Protein AF-A0A662KQ57-F1 (afdb_monomer_lite)

Radius of gyration: 14.55 Å; chains: 1; bounding box: 35×21×36 Å

Structure (mmCIF, N/CA/C/O backbone):
data_AF-A0A662KQ57-F1
#
_entry.id   AF-A0A662KQ57-F1
#
loop_
_atom_site.group_PDB
_atom_site.id
_atom_site.type_symbol
_atom_site.label_atom_id
_atom_site.label_alt_id
_atom_site.label_comp_id
_atom_site.label_asym_id
_atom_site.label_entity_id
_atom_site.label_seq_id
_atom_site.pdbx_PDB_ins_code
_atom_site.Cartn_x
_atom_site.Cartn_y
_atom_site.Cartn_z
_atom_site.occupancy
_atom_site.B_iso_or_equiv
_atom_site.auth_seq_id
_atom_site.auth_comp_id
_atom_site.auth_asym_id
_atom_site.auth_atom_id
_atom_site.pdbx_PDB_model_num
ATOM 1 N N . MET A 1 1 ? -5.363 3.107 -17.213 1.00 71.94 1 MET A N 1
ATOM 2 C CA . MET A 1 1 ? -5.212 4.479 -16.712 1.00 71.94 1 MET A CA 1
ATOM 3 C C . MET A 1 1 ? -6.404 4.831 -15.868 1.00 71.94 1 MET A C 1
ATOM 5 O O . MET A 1 1 ? -7.376 5.400 -16.358 1.00 71.94 1 MET A O 1
ATOM 9 N N . ASP A 1 2 ? -6.318 4.412 -14.615 1.00 93.06 2 ASP A N 1
ATOM 10 C CA . ASP A 1 2 ? -7.042 5.018 -13.504 1.00 93.06 2 ASP A CA 1
ATOM 11 C C . ASP A 1 2 ? -6.127 6.019 -12.771 1.00 93.06 2 ASP A C 1
ATOM 13 O O . ASP A 1 2 ? -5.057 6.381 -13.267 1.00 93.06 2 ASP A O 1
ATOM 17 N N . GLU A 1 3 ? -6.571 6.497 -11.613 1.00 95.81 3 GLU A N 1
ATOM 18 C CA . GLU A 1 3 ? -5.847 7.482 -10.804 1.00 95.81 3 GLU A CA 1
ATOM 19 C C . GLU A 1 3 ? -4.532 6.915 -10.250 1.00 95.81 3 GLU A C 1
ATOM 21 O O . GLU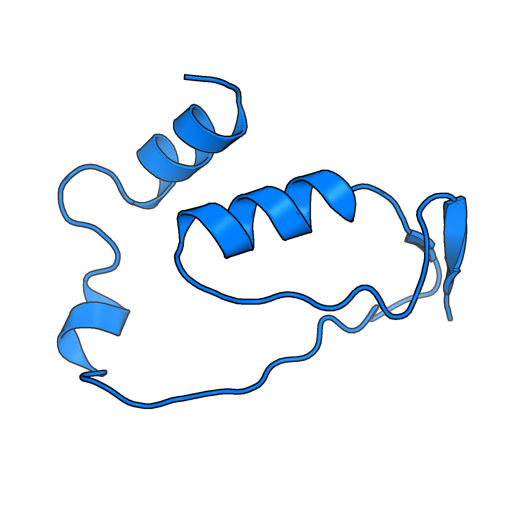 A 1 3 ? -3.531 7.624 -10.230 1.00 95.81 3 GLU A O 1
ATOM 26 N N . ILE A 1 4 ? -4.492 5.625 -9.893 1.00 96.06 4 ILE A N 1
ATOM 27 C CA . ILE A 1 4 ? -3.264 4.963 -9.430 1.00 96.06 4 ILE A CA 1
ATOM 28 C C . ILE A 1 4 ? -2.207 4.960 -10.540 1.00 96.06 4 ILE A C 1
ATOM 30 O O . ILE A 1 4 ? -1.059 5.311 -10.280 1.00 96.06 4 ILE A O 1
ATOM 34 N N . ASP A 1 5 ? -2.584 4.625 -11.781 1.00 94.50 5 ASP A N 1
ATOM 35 C CA . ASP A 1 5 ? -1.651 4.682 -12.917 1.00 94.50 5 ASP A CA 1
ATOM 36 C C . ASP A 1 5 ? -1.098 6.099 -13.119 1.00 94.50 5 ASP A C 1
ATOM 38 O O . ASP A 1 5 ? 0.087 6.267 -13.397 1.00 94.50 5 ASP A O 1
ATOM 42 N N . PHE A 1 6 ? -1.954 7.116 -12.970 1.00 96.31 6 PHE A N 1
ATOM 43 C CA . PHE A 1 6 ? -1.554 8.515 -13.099 1.00 96.31 6 PHE A CA 1
ATOM 44 C C . PHE A 1 6 ? -0.547 8.923 -12.015 1.00 96.31 6 PHE A C 1
ATOM 46 O O . PHE A 1 6 ? 0.480 9.512 -12.343 1.00 96.31 6 PHE A O 1
ATOM 53 N N . TYR A 1 7 ? -0.794 8.573 -10.749 1.00 96.31 7 TYR A N 1
ATOM 54 C CA . TYR A 1 7 ? 0.124 8.893 -9.649 1.00 96.31 7 TYR A CA 1
ATOM 55 C C . TYR A 1 7 ? 1.458 8.147 -9.761 1.00 96.31 7 TYR A C 1
ATOM 57 O O . TYR A 1 7 ? 2.507 8.721 -9.476 1.00 96.31 7 TYR A O 1
ATOM 65 N N . LEU A 1 8 ? 1.443 6.893 -10.224 1.00 96.06 8 LEU A N 1
ATOM 66 C CA . LEU A 1 8 ? 2.672 6.138 -10.481 1.00 96.06 8 LEU A CA 1
ATOM 67 C C . LEU A 1 8 ? 3.482 6.740 -11.637 1.00 96.06 8 LEU A C 1
ATOM 69 O O . LEU A 1 8 ? 4.704 6.825 -11.537 1.00 96.06 8 LEU A O 1
ATOM 73 N N . GLU A 1 9 ? 2.829 7.173 -12.721 1.00 95.31 9 GLU A N 1
ATOM 74 C CA . GLU A 1 9 ? 3.509 7.855 -13.832 1.00 95.31 9 GLU A CA 1
ATOM 75 C C . GLU A 1 9 ? 4.081 9.214 -13.402 1.00 95.31 9 GLU A C 1
ATOM 77 O O . GLU A 1 9 ? 5.185 9.564 -13.822 1.00 95.31 9 GLU A O 1
ATOM 82 N N . GLU A 1 10 ? 3.364 9.964 -12.559 1.00 96.56 10 GLU A N 1
ATOM 83 C CA . GLU A 1 10 ? 3.832 11.242 -12.012 1.00 96.56 10 GLU A CA 1
ATOM 84 C C . GLU A 1 10 ? 5.128 11.075 -11.202 1.00 96.56 10 GLU A C 1
ATOM 86 O O . GLU A 1 10 ? 6.081 11.826 -11.420 1.00 96.56 10 GLU A O 1
ATOM 91 N N . ASP A 1 11 ? 5.177 10.083 -10.308 1.00 96.69 11 ASP A N 1
ATOM 92 C CA . ASP A 1 11 ? 6.304 9.874 -9.390 1.00 96.69 11 ASP A CA 1
ATOM 93 C C . ASP A 1 11 ? 7.505 9.194 -10.071 1.00 96.69 11 ASP A C 1
ATOM 95 O O . ASP A 1 11 ? 8.645 9.650 -9.963 1.00 96.69 11 ASP A O 1
ATOM 99 N N . LEU A 1 12 ? 7.261 8.127 -10.841 1.00 94.88 12 LEU A N 1
ATOM 100 C CA . LEU A 1 12 ? 8.323 7.307 -11.439 1.00 94.88 12 LEU A CA 1
ATOM 101 C C . LEU A 1 12 ? 8.764 7.795 -12.817 1.00 94.88 12 LEU A C 1
ATOM 103 O O . LEU A 1 12 ? 9.886 7.510 -13.235 1.00 94.88 12 LEU A O 1
ATOM 107 N N . ASN A 1 13 ? 7.901 8.507 -13.545 1.00 92.56 13 ASN A N 1
ATOM 108 C CA . ASN A 1 13 ? 8.123 8.920 -14.929 1.00 92.56 13 ASN A CA 1
ATOM 109 C C . ASN A 1 13 ? 8.686 7.774 -15.817 1.00 92.56 13 ASN A C 1
ATOM 111 O O . ASN A 1 13 ? 8.294 6.616 -15.683 1.00 92.56 13 ASN A O 1
ATOM 115 N N . LYS A 1 14 ? 9.563 8.077 -16.783 1.00 90.06 14 LYS A N 1
ATOM 116 C CA . LYS A 1 14 ? 10.197 7.068 -17.656 1.00 90.06 14 LYS A CA 1
ATOM 117 C C . LYS A 1 14 ? 11.490 6.482 -17.087 1.00 90.06 14 LYS A C 1
ATOM 119 O O . LYS A 1 14 ? 11.931 5.443 -17.570 1.00 90.06 14 LYS A O 1
ATOM 124 N N . GLU A 1 15 ? 12.126 7.170 -16.147 1.00 92.69 15 GLU A N 1
ATOM 125 C CA . GLU A 1 15 ? 13.423 6.804 -15.572 1.00 92.69 15 GLU A CA 1
ATOM 126 C C . GLU A 1 15 ? 13.279 5.866 -14.363 1.00 92.69 15 GLU A C 1
ATOM 128 O O . GLU A 1 15 ? 14.204 5.106 -14.068 1.00 92.69 15 GLU A O 1
ATOM 133 N N . GLY A 1 16 ? 12.114 5.859 -13.708 1.00 93.88 16 GLY A N 1
ATOM 134 C CA . GLY A 1 16 ? 11.857 5.106 -12.483 1.00 93.88 16 GLY A CA 1
ATOM 135 C C . GLY A 1 16 ? 12.562 5.700 -11.259 1.00 93.88 16 GLY A C 1
ATOM 136 O O . GLY A 1 16 ? 13.070 6.821 -11.286 1.00 93.88 16 GLY A O 1
ATOM 137 N N . ASP A 1 17 ? 12.640 4.924 -10.174 1.00 95.44 17 ASP A N 1
ATOM 138 C CA . ASP A 1 17 ? 13.418 5.297 -8.987 1.00 95.44 17 ASP A CA 1
ATOM 139 C C . ASP A 1 17 ? 14.910 4.985 -9.189 1.00 95.44 17 ASP A C 1
ATOM 141 O O . ASP A 1 17 ? 15.397 3.877 -8.938 1.00 95.44 17 ASP A O 1
ATOM 145 N N . ILE A 1 18 ? 15.660 5.996 -9.630 1.00 96.06 18 ILE A N 1
ATOM 146 C CA . ILE A 1 18 ? 17.103 5.891 -9.880 1.00 96.06 18 ILE A CA 1
ATOM 147 C C . ILE A 1 18 ? 17.914 5.526 -8.630 1.00 96.06 18 ILE A C 1
ATOM 149 O O . ILE A 1 18 ? 18.985 4.929 -8.758 1.00 96.06 18 ILE A O 1
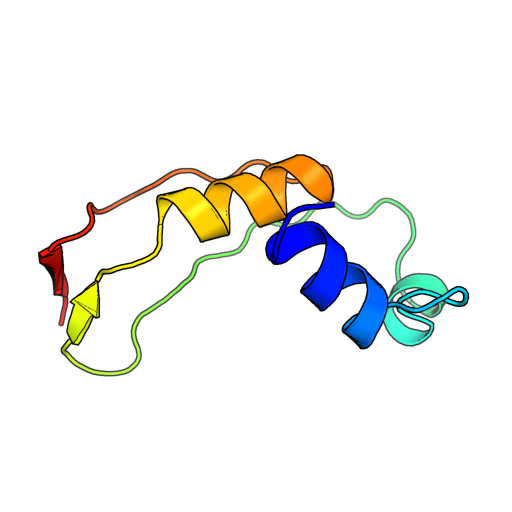ATOM 153 N N . THR A 1 19 ? 17.438 5.867 -7.429 1.00 96.00 19 THR A N 1
ATOM 154 C CA . THR A 1 19 ? 18.169 5.607 -6.182 1.00 96.00 19 THR A CA 1
ATOM 155 C C . THR A 1 19 ? 18.061 4.135 -5.832 1.00 96.00 19 THR A C 1
ATOM 157 O O . THR A 1 19 ? 19.086 3.473 -5.664 1.00 96.00 19 THR A O 1
ATOM 160 N N . SER A 1 20 ? 16.837 3.604 -5.806 1.00 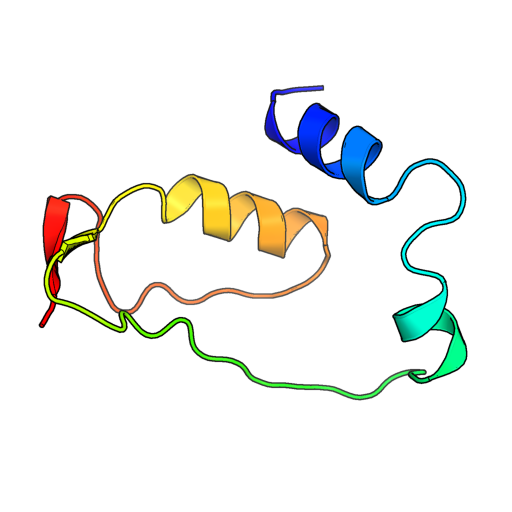94.88 20 SER A N 1
ATOM 161 C CA . SER A 1 20 ? 16.606 2.183 -5.538 1.00 94.88 20 SER A CA 1
ATOM 162 C C . SER A 1 20 ? 17.265 1.300 -6.597 1.00 94.88 20 SER A C 1
ATOM 164 O O . SER A 1 20 ? 17.982 0.369 -6.238 1.00 94.88 20 SER A O 1
ATOM 166 N N . ASN A 1 21 ? 17.150 1.661 -7.882 1.00 94.12 21 ASN A N 1
ATOM 167 C CA . ASN A 1 21 ? 17.788 0.939 -8.993 1.00 94.12 21 ASN A CA 1
ATOM 168 C C . ASN A 1 21 ? 19.329 0.940 -8.937 1.00 94.12 21 ASN A C 1
ATOM 170 O O . ASN A 1 21 ? 19.965 0.082 -9.547 1.00 94.12 21 ASN A O 1
ATOM 174 N N . SER A 1 22 ? 19.939 1.911 -8.249 1.00 97.00 22 SER A N 1
ATOM 175 C CA . SER A 1 22 ? 21.400 2.002 -8.100 1.00 97.00 22 SER A CA 1
ATOM 176 C C . SER A 1 22 ? 21.932 1.265 -6.869 1.00 97.00 22 SER A C 1
ATOM 178 O O . SER A 1 22 ? 23.130 0.985 -6.804 1.00 97.00 22 SER A O 1
ATOM 180 N N . ILE A 1 23 ? 21.078 1.011 -5.874 1.00 97.50 23 ILE A N 1
ATOM 181 C CA . ILE A 1 23 ? 21.469 0.445 -4.575 1.00 97.50 23 ILE A CA 1
ATOM 182 C C . ILE A 1 23 ? 21.103 -1.035 -4.481 1.00 97.50 23 ILE A C 1
ATOM 184 O O . ILE A 1 23 ? 21.910 -1.819 -3.985 1.00 97.50 23 ILE A O 1
ATOM 188 N N . PHE A 1 24 ? 19.904 -1.401 -4.930 1.00 95.88 24 PHE A N 1
ATOM 189 C CA . PHE A 1 24 ? 19.341 -2.735 -4.752 1.00 95.88 24 PHE A CA 1
ATOM 190 C C . PHE A 1 24 ? 19.429 -3.570 -6.029 1.00 95.88 24 PHE A C 1
ATOM 192 O O . PHE A 1 24 ? 19.546 -3.054 -7.141 1.00 95.88 24 PHE A O 1
ATOM 199 N N . THR A 1 25 ? 19.371 -4.885 -5.853 1.00 94.81 25 THR A N 1
ATOM 200 C CA . THR A 1 25 ? 19.351 -5.882 -6.920 1.00 94.81 25 THR A CA 1
ATOM 201 C C . THR A 1 25 ? 18.147 -6.810 -6.767 1.00 94.81 25 THR A C 1
ATOM 203 O O . THR A 1 25 ? 17.108 -6.552 -7.368 1.00 94.81 25 THR A O 1
ATOM 206 N N . ASP A 1 26 ? 18.256 -7.877 -5.979 1.00 94.94 26 ASP A N 1
ATOM 207 C CA . ASP A 1 26 ? 17.219 -8.900 -5.793 1.00 94.94 26 ASP A CA 1
ATOM 208 C C . ASP A 1 26 ? 16.868 -9.158 -4.320 1.00 94.94 26 ASP A C 1
ATOM 210 O O . ASP A 1 26 ? 16.271 -10.187 -3.972 1.00 94.94 26 ASP A O 1
ATOM 214 N N . GLU A 1 27 ? 17.220 -8.220 -3.441 1.00 96.50 27 GLU A N 1
ATOM 215 C CA . GLU A 1 27 ? 16.910 -8.304 -2.025 1.00 96.50 27 GLU A CA 1
ATOM 216 C C . GLU A 1 27 ? 15.399 -8.407 -1.791 1.00 96.50 27 GLU A C 1
ATOM 218 O O . GLU A 1 27 ? 14.577 -7.766 -2.446 1.00 96.50 27 GLU A O 1
ATOM 223 N N . LYS A 1 28 ? 15.028 -9.210 -0.792 1.00 95.44 28 LYS A N 1
ATOM 224 C CA . LYS A 1 28 ? 13.647 -9.329 -0.323 1.00 95.44 28 LYS A CA 1
ATOM 225 C C . LYS A 1 28 ? 13.512 -8.646 1.025 1.00 95.44 28 LYS A C 1
ATOM 227 O O . LYS A 1 28 ? 14.333 -8.867 1.915 1.00 95.44 28 LYS A O 1
ATOM 232 N N . GLY A 1 29 ? 12.459 -7.853 1.172 1.00 94.75 29 GLY A N 1
ATOM 233 C CA . GLY A 1 29 ? 12.131 -7.152 2.405 1.00 94.75 29 GLY A CA 1
ATOM 234 C C . GLY A 1 29 ? 10.711 -7.449 2.864 1.00 94.75 29 GLY A C 1
ATOM 235 O O . GLY A 1 29 ? 9.852 -7.827 2.073 1.00 94.75 29 GLY A O 1
ATOM 236 N N . GLU A 1 30 ? 10.482 -7.245 4.155 1.00 97.12 30 GLU A N 1
ATOM 237 C CA . GLU A 1 30 ? 9.154 -7.174 4.755 1.00 97.12 30 GLU A CA 1
ATOM 238 C C . GLU A 1 30 ? 9.025 -5.809 5.434 1.00 97.12 30 GLU A C 1
ATOM 240 O O . GLU A 1 30 ? 9.976 -5.323 6.053 1.00 97.12 30 GLU A O 1
ATOM 245 N N . ALA A 1 31 ? 7.861 -5.181 5.297 1.00 96.94 31 ALA A N 1
ATOM 246 C CA . ALA A 1 31 ? 7.589 -3.860 5.840 1.00 96.94 31 ALA A CA 1
ATOM 247 C C . ALA A 1 31 ? 6.200 -3.813 6.482 1.00 96.94 31 ALA A C 1
ATOM 249 O O . ALA A 1 31 ? 5.303 -4.578 6.131 1.00 96.94 31 ALA A O 1
ATOM 250 N N . TYR A 1 32 ? 6.030 -2.878 7.415 1.00 96.44 32 TYR A N 1
ATOM 251 C CA . TYR A 1 32 ? 4.782 -2.655 8.136 1.00 96.44 32 TYR A CA 1
ATOM 252 C C . TYR A 1 32 ? 4.408 -1.178 8.047 1.00 96.44 32 TYR A C 1
ATOM 254 O O . TYR A 1 32 ? 5.226 -0.310 8.350 1.00 96.44 32 TYR A O 1
ATOM 262 N N . ILE A 1 33 ? 3.160 -0.897 7.672 1.00 96.38 33 ILE A N 1
ATOM 263 C CA . ILE A 1 33 ? 2.586 0.447 7.770 1.00 96.38 33 ILE A CA 1
ATOM 264 C C . ILE A 1 33 ? 2.062 0.617 9.196 1.00 96.38 33 ILE A C 1
ATOM 266 O O . ILE A 1 33 ? 1.207 -0.148 9.645 1.00 96.38 33 ILE A O 1
ATOM 270 N N . ILE A 1 34 ? 2.598 1.604 9.911 1.00 96.00 34 ILE A N 1
ATOM 271 C CA . ILE A 1 34 ? 2.286 1.868 11.317 1.00 96.00 34 ILE A CA 1
ATOM 272 C C . ILE A 1 34 ? 1.729 3.286 11.427 1.00 96.00 34 ILE A C 1
ATOM 274 O O . ILE A 1 34 ? 2.346 4.238 10.950 1.00 96.00 34 ILE A O 1
ATOM 278 N N . ALA A 1 35 ? 0.563 3.427 12.057 1.00 96.69 35 ALA A N 1
ATOM 279 C CA . ALA A 1 35 ? 0.004 4.732 12.379 1.00 96.69 35 ALA A CA 1
ATOM 280 C C . ALA A 1 35 ? 0.837 5.389 13.491 1.00 96.69 35 ALA A C 1
ATOM 282 O O . ALA A 1 35 ? 1.068 4.786 14.537 1.00 96.69 35 ALA A O 1
ATOM 283 N N . ASN A 1 36 ? 1.294 6.621 13.262 1.00 97.25 36 ASN A N 1
ATOM 284 C CA . ASN A 1 36 ? 2.075 7.377 14.251 1.00 97.25 36 ASN A CA 1
ATOM 285 C C .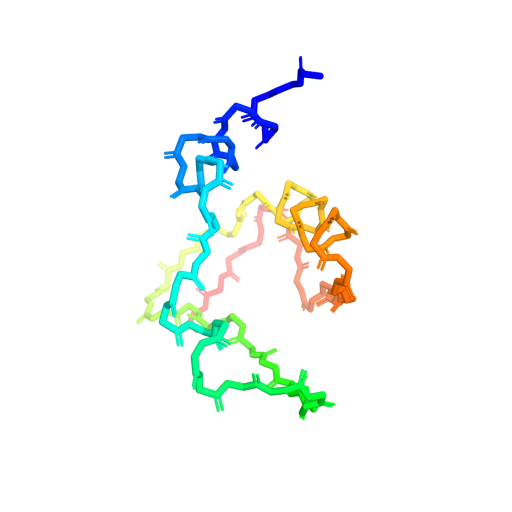 ASN A 1 36 ? 1.196 8.138 15.255 1.00 97.25 36 ASN A C 1
ATOM 287 O O . ASN A 1 36 ? 1.693 8.648 16.257 1.00 97.25 36 ASN A O 1
ATOM 291 N N . GLU A 1 37 ? -0.099 8.235 14.973 1.00 97.56 37 GLU A N 1
ATOM 292 C CA . GLU A 1 37 ? -1.101 8.864 15.819 1.00 97.56 37 GLU A CA 1
ATOM 293 C C . GLU A 1 37 ? -2.441 8.149 15.655 1.00 97.56 37 GLU A C 1
ATOM 295 O O . GLU A 1 37 ? -2.652 7.404 14.695 1.00 97.56 37 GLU A O 1
ATOM 300 N N . SER A 1 38 ? -3.355 8.380 16.597 1.00 98.00 38 SER A N 1
ATOM 301 C CA . SER A 1 38 ? -4.678 7.771 16.535 1.00 98.00 38 SER A CA 1
ATOM 302 C C . SER A 1 38 ? -5.479 8.318 15.352 1.00 98.00 38 SER A C 1
ATOM 304 O O . SER A 1 38 ? -5.654 9.530 15.225 1.00 98.00 38 SER A O 1
ATOM 306 N N . CYS A 1 39 ? -6.000 7.430 14.509 1.00 97.62 39 CYS A N 1
ATOM 307 C CA . CYS A 1 39 ? -6.756 7.796 13.313 1.00 97.62 39 CYS A CA 1
ATOM 308 C C . CYS A 1 39 ? -7.822 6.747 12.970 1.00 97.62 39 CYS A C 1
ATOM 310 O O . CYS A 1 39 ? -7.848 5.654 13.538 1.00 97.62 39 CYS A O 1
ATOM 312 N N . VAL A 1 40 ? -8.708 7.086 12.031 1.00 98.31 40 VAL A N 1
ATOM 313 C CA . VAL A 1 40 ? -9.598 6.123 11.371 1.00 98.31 40 VAL A CA 1
ATOM 314 C C . VAL A 1 40 ? -8.934 5.710 10.066 1.00 98.31 40 VAL A C 1
ATOM 316 O O . VAL A 1 40 ? -8.613 6.567 9.244 1.00 98.31 40 VAL A O 1
ATOM 319 N N . VAL A 1 41 ? -8.714 4.412 9.887 1.00 97.94 41 VAL A N 1
ATOM 320 C CA . VAL A 1 41 ? -8.064 3.876 8.689 1.00 97.94 41 VAL A CA 1
ATOM 321 C C . VAL A 1 41 ? -9.002 3.984 7.489 1.00 97.94 41 VAL A C 1
ATOM 323 O O . VAL A 1 41 ? -10.196 3.722 7.612 1.00 97.94 41 VAL A O 1
ATOM 326 N N . ALA A 1 42 ? -8.461 4.366 6.337 1.00 97.81 42 ALA A N 1
ATOM 327 C CA . ALA A 1 42 ? -9.145 4.359 5.050 1.00 97.81 42 ALA A CA 1
ATOM 328 C C . ALA A 1 42 ? -8.113 4.214 3.922 1.00 97.81 42 ALA A C 1
ATOM 330 O O . ALA A 1 42 ? -6.966 4.642 4.089 1.00 97.81 42 ALA A O 1
ATOM 331 N N . GLY A 1 43 ? -8.523 3.662 2.782 1.00 96.94 43 GLY A N 1
ATOM 332 C CA . GLY A 1 43 ? -7.683 3.545 1.589 1.00 96.94 43 GLY A CA 1
ATOM 333 C C . GLY A 1 43 ? -6.867 2.253 1.515 1.00 96.94 43 GLY A C 1
ATOM 334 O O . GLY A 1 43 ? -5.863 2.197 0.800 1.00 96.94 43 GLY A O 1
ATOM 335 N N . LEU A 1 44 ? -7.217 1.222 2.298 1.00 97.44 44 LEU A N 1
ATOM 336 C CA . LEU A 1 44 ? -6.453 -0.032 2.313 1.00 97.44 44 LEU A CA 1
ATOM 337 C C . LEU A 1 44 ? -6.577 -0.825 1.009 1.00 97.44 44 LEU A C 1
ATOM 339 O O . LEU A 1 44 ? -5.643 -1.549 0.663 1.00 97.44 44 LEU A O 1
ATOM 343 N N . ASP A 1 45 ? -7.706 -0.720 0.307 1.00 96.25 45 ASP A N 1
ATOM 344 C CA . ASP A 1 45 ? -7.916 -1.412 -0.969 1.00 96.25 45 ASP A CA 1
ATOM 345 C C . ASP A 1 45 ? -7.081 -0.771 -2.083 1.00 96.25 45 ASP A C 1
ATOM 347 O O . ASP A 1 45 ? -6.412 -1.476 -2.839 1.00 96.25 45 ASP A O 1
ATOM 351 N N . GLU A 1 46 ? -7.027 0.559 -2.125 1.00 96.81 46 GLU A N 1
ATOM 352 C CA . GLU A 1 46 ? -6.169 1.319 -3.033 1.00 96.81 46 GLU A CA 1
ATOM 353 C C . GLU A 1 46 ? -4.690 1.044 -2.749 1.00 96.81 46 GLU A C 1
ATOM 355 O O . GLU A 1 46 ? -3.921 0.795 -3.676 1.00 96.81 46 GLU A O 1
ATOM 360 N N . ALA A 1 47 ? -4.286 1.017 -1.473 1.00 97.19 47 ALA A N 1
ATOM 361 C CA . ALA A 1 47 ? -2.922 0.651 -1.096 1.00 97.19 47 ALA A CA 1
ATOM 362 C C . ALA A 1 47 ? -2.566 -0.766 -1.575 1.00 97.19 47 ALA A C 1
ATOM 364 O O . ALA A 1 47 ? -1.492 -0.977 -2.141 1.00 97.19 47 ALA A O 1
ATOM 365 N N . GLN A 1 48 ? -3.472 -1.733 -1.395 1.00 97.00 48 GLN A N 1
ATOM 366 C CA . GLN A 1 48 ? -3.270 -3.105 -1.859 1.00 97.00 48 GLN A CA 1
ATOM 367 C C . GLN A 1 48 ? -3.114 -3.179 -3.387 1.00 97.00 48 GLN A C 1
ATOM 369 O O . GLN A 1 48 ? -2.255 -3.915 -3.873 1.00 97.00 48 GLN A O 1
ATOM 374 N N . GLU A 1 49 ? -3.898 -2.406 -4.138 1.00 96.94 49 GLU A N 1
ATOM 375 C CA . GLU A 1 49 ? -3.800 -2.323 -5.598 1.00 96.94 49 GLU A CA 1
ATOM 376 C C . GLU A 1 49 ? -2.460 -1.718 -6.053 1.00 96.94 49 GLU A C 1
ATOM 378 O O . GLU A 1 49 ? -1.828 -2.246 -6.970 1.00 96.94 49 GLU A O 1
ATOM 383 N N . VAL A 1 50 ? -1.967 -0.671 -5.377 1.00 97.19 50 VAL A N 1
ATOM 384 C CA . VAL A 1 50 ? -0.634 -0.095 -5.640 1.00 97.19 50 VAL A CA 1
ATOM 385 C C . VAL A 1 50 ? 0.460 -1.151 -5.464 1.00 97.19 50 VAL A C 1
ATOM 387 O O . VAL A 1 50 ? 1.281 -1.340 -6.363 1.00 97.19 50 VAL A O 1
ATOM 390 N N . PHE A 1 51 ? 0.464 -1.878 -4.340 1.00 96.94 51 PHE A N 1
ATOM 391 C CA . PHE A 1 51 ? 1.466 -2.923 -4.098 1.00 96.94 51 PHE A CA 1
ATOM 392 C C . PHE A 1 51 ? 1.392 -4.041 -5.141 1.00 96.94 51 PHE A C 1
ATOM 394 O O . PHE A 1 51 ? 2.429 -4.428 -5.684 1.00 96.94 51 PHE A O 1
ATOM 401 N N . ALA A 1 52 ? 0.186 -4.493 -5.496 1.00 96.00 52 ALA A N 1
ATOM 402 C CA . ALA A 1 52 ? -0.004 -5.531 -6.506 1.00 96.00 52 ALA A CA 1
ATOM 403 C C . ALA A 1 52 ? 0.572 -5.126 -7.876 1.00 96.00 52 ALA A C 1
ATOM 405 O O . ALA A 1 52 ? 1.229 -5.938 -8.532 1.00 96.00 52 ALA A O 1
ATOM 406 N N . ARG A 1 53 ? 0.391 -3.864 -8.297 1.00 95.12 53 ARG A N 1
ATOM 407 C CA . ARG A 1 53 ? 0.953 -3.338 -9.559 1.00 95.12 53 ARG A CA 1
ATOM 408 C C . ARG A 1 53 ? 2.473 -3.258 -9.555 1.00 95.12 53 ARG A C 1
ATOM 410 O O . ARG A 1 53 ? 3.093 -3.473 -10.593 1.00 95.12 53 ARG A O 1
ATOM 417 N N . LEU A 1 54 ? 3.062 -2.972 -8.398 1.00 94.19 54 LEU A N 1
ATOM 418 C CA . LEU A 1 54 ? 4.512 -2.891 -8.213 1.00 94.19 54 LEU A CA 1
ATOM 419 C C . LEU A 1 54 ? 5.163 -4.259 -7.940 1.00 94.19 54 LEU A C 1
ATOM 421 O O . LEU A 1 54 ? 6.376 -4.335 -7.761 1.00 94.19 54 LEU A O 1
ATOM 425 N N . GLY A 1 55 ? 4.382 -5.345 -7.940 1.00 94.81 55 GLY A N 1
ATOM 426 C CA . GLY A 1 55 ? 4.888 -6.704 -7.742 1.00 94.81 55 GLY A CA 1
ATOM 427 C C . GLY A 1 55 ? 5.171 -7.062 -6.281 1.00 94.81 55 GLY A C 1
ATOM 428 O O . GLY A 1 55 ? 5.970 -7.961 -6.023 1.00 94.81 55 GLY A O 1
ATOM 429 N N . ALA A 1 56 ? 4.532 -6.370 -5.336 1.00 96.69 56 ALA A N 1
ATOM 430 C CA . ALA A 1 56 ? 4.605 -6.646 -3.908 1.00 96.69 56 ALA A CA 1
ATOM 431 C C . ALA A 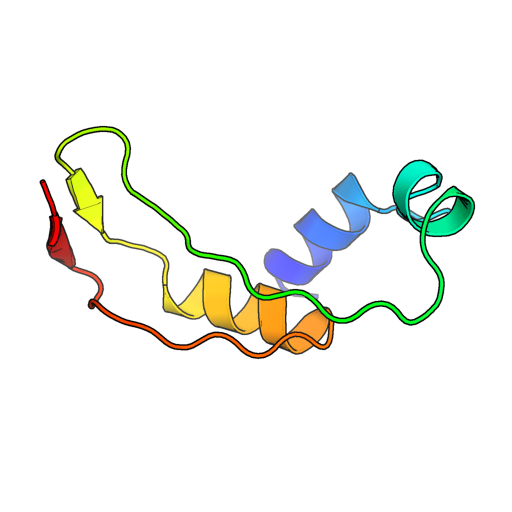1 56 ? 3.281 -7.218 -3.377 1.00 96.69 56 ALA A C 1
ATOM 433 O O . ALA A 1 56 ? 2.194 -6.818 -3.793 1.00 96.69 56 ALA A O 1
ATOM 434 N N . ASP A 1 57 ? 3.378 -8.123 -2.405 1.00 96.12 57 ASP A N 1
ATOM 435 C CA . ASP A 1 57 ? 2.219 -8.661 -1.696 1.00 96.12 57 ASP A CA 1
ATOM 436 C C . ASP A 1 57 ? 1.927 -7.827 -0.439 1.00 96.12 57 ASP A C 1
ATOM 438 O O . ASP A 1 57 ? 2.825 -7.545 0.357 1.00 96.12 57 ASP A O 1
ATOM 442 N N . MET A 1 58 ? 0.657 -7.475 -0.222 1.00 96.50 58 MET A N 1
ATOM 443 C CA . MET A 1 58 ? 0.194 -6.779 0.983 1.00 96.50 58 MET A CA 1
ATOM 444 C C . MET A 1 58 ? -0.851 -7.616 1.726 1.00 96.50 58 MET A C 1
ATOM 446 O O . MET A 1 58 ? -1.784 -8.150 1.126 1.00 96.50 58 MET A O 1
ATOM 450 N N . VAL A 1 59 ? -0.738 -7.668 3.057 1.00 96.56 59 VAL A N 1
ATOM 451 C CA . VAL A 1 59 ? -1.745 -8.263 3.948 1.00 96.56 59 VAL A CA 1
ATOM 452 C C . VAL A 1 59 ? -2.376 -7.173 4.811 1.00 96.56 59 VAL A C 1
ATOM 454 O O . VAL A 1 59 ? -1.688 -6.458 5.541 1.00 96.56 59 VAL A O 1
ATOM 457 N N . LYS A 1 60 ? -3.706 -7.058 4.759 1.00 96.12 60 LYS A N 1
ATOM 458 C CA . LYS A 1 60 ? -4.470 -6.124 5.595 1.00 96.12 60 LYS A CA 1
ATOM 459 C C . LYS A 1 60 ? -4.628 -6.687 7.011 1.00 96.12 60 LYS A C 1
ATOM 461 O O . LYS A 1 60 ? -5.304 -7.691 7.213 1.00 96.12 60 LYS A O 1
ATOM 466 N N . ASN A 1 61 ? -4.026 -6.017 7.994 1.00 95.19 61 ASN A N 1
ATOM 467 C CA . ASN A 1 61 ? -4.146 -6.354 9.425 1.00 95.19 61 ASN A CA 1
ATOM 468 C C . ASN A 1 61 ? -5.273 -5.576 10.142 1.00 95.19 61 ASN A C 1
ATOM 470 O O . ASN A 1 61 ? -5.511 -5.749 11.338 1.00 95.19 61 ASN A O 1
ATOM 474 N N . THR A 1 62 ? -5.959 -4.695 9.416 1.00 95.62 62 THR A N 1
ATOM 475 C CA . THR A 1 62 ? -7.114 -3.910 9.861 1.00 95.62 62 THR A CA 1
ATOM 476 C C . THR A 1 62 ? -8.042 -3.671 8.664 1.00 95.62 62 THR A C 1
ATOM 478 O O . THR A 1 62 ? -7.777 -4.181 7.577 1.00 95.62 62 THR A O 1
ATOM 481 N N . GLU A 1 63 ? -9.131 -2.937 8.862 1.00 96.94 63 GLU A N 1
ATOM 482 C CA . GLU A 1 63 ? -10.129 -2.633 7.834 1.00 96.94 63 GLU A CA 1
ATOM 483 C C . GLU A 1 63 ? -10.432 -1.133 7.786 1.00 96.94 63 GLU A C 1
ATOM 485 O O . GLU A 1 63 ? -10.244 -0.420 8.778 1.00 96.94 63 GLU A O 1
ATOM 490 N N . ASP A 1 64 ? -10.899 -0.666 6.631 1.00 97.88 64 ASP A N 1
ATOM 491 C CA . ASP A 1 64 ? -11.338 0.712 6.450 1.00 97.88 64 ASP A CA 1
ATOM 492 C C . ASP A 1 64 ? -12.516 1.034 7.383 1.00 97.88 64 ASP A C 1
ATOM 494 O O . ASP A 1 64 ? -13.415 0.223 7.605 1.00 97.88 64 ASP A O 1
ATOM 498 N N . GLY A 1 65 ? -12.500 2.234 7.959 1.00 98.12 65 GLY A N 1
ATOM 499 C CA . GLY A 1 65 ? -13.451 2.687 8.972 1.00 98.12 65 GLY A CA 1
ATOM 500 C C . GLY A 1 65 ? -13.086 2.306 10.410 1.00 98.12 65 GLY A C 1
ATOM 501 O O . GLY A 1 65 ? -13.776 2.731 11.337 1.00 98.12 65 GLY A O 1
ATOM 502 N N . LYS A 1 66 ? -12.005 1.549 10.636 1.00 98.06 66 LYS A N 1
ATOM 503 C CA . LYS A 1 66 ? -11.565 1.169 11.985 1.00 98.06 66 LYS A CA 1
ATOM 504 C C . LYS A 1 66 ? -10.632 2.207 12.606 1.00 98.06 66 LYS A C 1
ATOM 506 O O . LYS A 1 66 ? -9.682 2.662 11.975 1.00 98.06 66 LYS A O 1
ATOM 511 N N . GLU A 1 67 ? -10.867 2.527 13.876 1.00 97.81 67 GLU A N 1
ATOM 512 C CA . GLU A 1 67 ? -9.943 3.328 14.683 1.00 97.81 67 GLU A CA 1
ATOM 513 C C . GLU A 1 67 ? -8.692 2.521 15.065 1.00 97.81 67 GLU A C 1
ATOM 515 O O . GLU A 1 67 ? -8.784 1.391 15.559 1.00 97.81 67 GLU A O 1
ATOM 520 N N . VAL A 1 68 ? -7.520 3.127 14.885 1.00 96.50 68 VAL A N 1
ATOM 521 C CA . VAL A 1 68 ? -6.218 2.630 15.357 1.00 96.50 68 VAL A CA 1
ATOM 522 C C . VAL A 1 68 ? -5.594 3.653 16.305 1.00 96.50 68 VAL A C 1
ATOM 524 O O . VAL A 1 68 ? -5.940 4.834 16.256 1.00 96.50 68 VAL A O 1
ATOM 527 N N . LYS A 1 69 ? -4.731 3.197 17.218 1.00 89.56 69 LYS A N 1
ATOM 528 C CA . LYS A 1 69 ? -4.132 4.018 18.277 1.00 89.56 69 LYS A CA 1
ATOM 529 C C . LYS A 1 69 ? -2.623 3.950 18.260 1.00 89.56 69 LYS A C 1
ATOM 531 O O . LYS A 1 69 ? -2.117 2.828 18.039 1.00 89.56 69 LY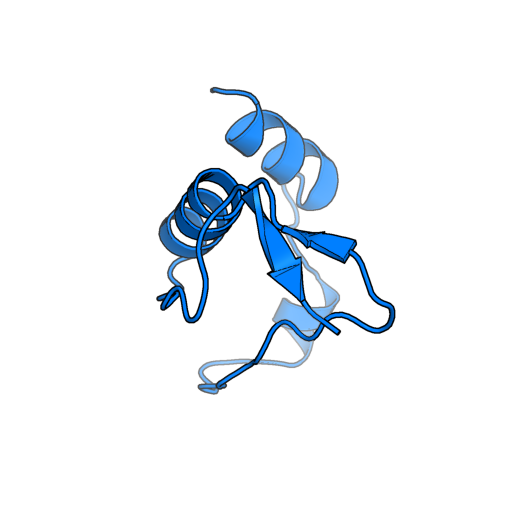S A O 1
#

Secondary structure (DSSP, 8-state):
--HHHHHHHHHHTTT--HHHHHH-SS---------SS-EE---HHHHHHHHHHTT-----SS-TT-EE-

pLDDT: mean 95.66, std 3.32, range [71.94, 98.31]

Foldseek 3Di:
DPPLVVVLCVVQPPPGPPVCVVPDDDDDDDDDDDDPDKDFDDCVVVVQVNQVVVVHHDDDPDDGRDIDD

Sequence (69 aa):
MDEIDFYLEEDLNKEGDITSNSIFTDEKGEAYIIANESCVVAGLDEAQEVFARLGADMVKNTEDGKEVK